Protein AF-T1A194-F1 (afdb_monomer)

Structure (mmCIF, N/CA/C/O backbone):
data_AF-T1A194-F1
#
_entry.id   AF-T1A194-F1
#
loop_
_atom_site.group_PDB
_atom_site.id
_atom_site.type_symbol
_atom_site.label_atom_id
_atom_site.label_alt_id
_atom_site.label_comp_id
_atom_site.label_asym_id
_atom_site.label_entity_id
_atom_site.label_seq_id
_atom_site.pdbx_PDB_ins_code
_atom_site.Cartn_x
_atom_site.Cartn_y
_atom_site.Cartn_z
_atom_site.occupancy
_atom_site.B_iso_or_equiv
_atom_site.auth_seq_id
_atom_site.auth_comp_id
_atom_site.auth_asym_id
_atom_site.auth_atom_id
_atom_site.pdbx_PDB_model_num
ATOM 1 N N . GLY A 1 1 ? 22.231 5.438 -9.124 1.00 64.62 1 GLY A N 1
ATOM 2 C CA . GLY A 1 1 ? 21.873 4.010 -9.186 1.00 64.62 1 GLY A CA 1
ATOM 3 C C . GLY A 1 1 ? 21.363 3.624 -10.559 1.00 64.62 1 GLY A C 1
ATOM 4 O O . GLY A 1 1 ? 22.133 3.101 -11.350 1.00 64.62 1 GLY A O 1
ATOM 5 N N . PHE A 1 2 ? 20.107 3.951 -10.871 1.00 80.44 2 PHE A N 1
ATOM 6 C CA . PHE A 1 2 ? 19.380 3.413 -12.031 1.00 80.44 2 PHE A CA 1
ATOM 7 C C . PHE A 1 2 ? 20.080 3.562 -13.398 1.00 80.44 2 PHE A C 1
ATOM 9 O O . PHE A 1 2 ? 20.176 2.596 -14.143 1.00 80.44 2 PHE A O 1
ATOM 16 N N . ARG A 1 3 ? 20.672 4.727 -13.703 1.00 89.44 3 ARG A N 1
ATOM 17 C CA . ARG A 1 3 ? 21.410 4.948 -14.966 1.00 89.44 3 ARG A CA 1
ATOM 18 C C . ARG A 1 3 ? 22.564 3.960 -15.192 1.00 89.44 3 ARG A C 1
ATOM 20 O O . ARG A 1 3 ? 22.836 3.609 -16.333 1.00 89.44 3 ARG A O 1
ATOM 27 N N . LEU A 1 4 ? 23.274 3.570 -14.130 1.00 90.62 4 LEU A N 1
ATOM 28 C CA . LEU A 1 4 ? 24.383 2.616 -14.236 1.00 90.62 4 LEU A CA 1
ATOM 29 C C . LEU A 1 4 ? 23.854 1.195 -14.418 1.00 90.62 4 LEU A C 1
ATOM 31 O O . LEU A 1 4 ? 24.346 0.487 -15.283 1.00 90.62 4 LEU A O 1
ATOM 35 N N . TYR A 1 5 ? 22.809 0.831 -13.674 1.00 91.00 5 TYR A N 1
ATOM 36 C CA . TYR A 1 5 ? 22.136 -0.460 -13.810 1.00 91.00 5 TYR A CA 1
ATOM 37 C C . TYR A 1 5 ? 21.594 -0.697 -15.229 1.00 91.00 5 TYR A C 1
ATOM 39 O O . TYR A 1 5 ? 21.780 -1.763 -15.796 1.00 91.00 5 TYR A O 1
ATOM 47 N N . VAL A 1 6 ? 20.999 0.320 -15.861 1.00 92.50 6 VAL A N 1
ATOM 48 C CA . VAL A 1 6 ? 20.500 0.205 -17.243 1.00 92.50 6 VAL A CA 1
ATOM 49 C C . VAL A 1 6 ? 21.595 -0.226 -18.228 1.00 92.50 6 VAL A C 1
ATOM 51 O O . VAL A 1 6 ? 21.313 -0.960 -19.167 1.00 92.50 6 VAL A O 1
ATOM 54 N N . ARG A 1 7 ? 22.849 0.190 -18.008 1.00 94.62 7 ARG A N 1
ATOM 55 C CA . ARG A 1 7 ? 23.980 -0.186 -18.872 1.00 94.62 7 ARG A CA 1
ATOM 56 C C . ARG A 1 7 ? 24.433 -1.629 -18.682 1.00 94.62 7 ARG A C 1
ATOM 58 O O . ARG A 1 7 ? 25.118 -2.142 -19.551 1.00 94.62 7 ARG A O 1
ATOM 65 N N . THR A 1 8 ? 24.090 -2.257 -17.560 1.00 95.75 8 THR A N 1
ATOM 66 C CA . THR A 1 8 ? 24.488 -3.635 -17.262 1.00 95.75 8 THR A CA 1
ATOM 67 C C . THR A 1 8 ? 23.419 -4.650 -17.652 1.00 95.75 8 THR A C 1
ATOM 69 O O . THR A 1 8 ? 23.662 -5.842 -17.530 1.00 95.75 8 THR A O 1
ATOM 72 N N . ILE A 1 9 ? 22.255 -4.218 -18.154 1.00 96.75 9 ILE A N 1
ATOM 73 C CA . ILE A 1 9 ? 21.181 -5.117 -18.609 1.00 96.75 9 ILE A CA 1
ATOM 74 C C . ILE A 1 9 ? 21.691 -6.211 -19.577 1.00 96.75 9 ILE A C 1
ATOM 76 O O . ILE A 1 9 ? 21.361 -7.374 -19.337 1.00 96.75 9 ILE A O 1
ATOM 80 N N . PRO A 1 10 ? 22.540 -5.923 -20.584 1.00 97.31 10 PRO A N 1
ATOM 81 C CA . PRO A 1 10 ? 23.034 -6.954 -21.509 1.00 97.31 10 PRO A CA 1
ATOM 82 C C . PRO A 1 10 ? 24.009 -7.969 -20.882 1.00 97.31 10 PRO A C 1
ATOM 84 O O . PRO A 1 10 ? 24.287 -9.017 -21.475 1.00 97.31 10 PRO A O 1
ATOM 87 N N . GLU A 1 11 ? 24.542 -7.666 -19.694 1.00 97.25 11 GLU A N 1
ATOM 88 C CA . GLU A 1 11 ? 25.552 -8.480 -19.006 1.00 97.25 11 GLU A CA 1
ATOM 89 C C . GLU A 1 11 ? 24.947 -9.656 -18.227 1.00 97.25 11 GLU A C 1
ATOM 91 O O . GLU A 1 11 ? 25.661 -10.593 -17.880 1.00 97.25 11 GLU A O 1
ATOM 96 N N . TYR A 1 12 ? 23.637 -9.635 -17.962 1.00 97.38 12 TYR A N 1
ATOM 97 C CA . TYR A 1 12 ? 22.944 -10.712 -17.252 1.00 97.38 12 TYR A CA 1
ATOM 98 C C . TYR A 1 12 ? 22.269 -11.684 -18.221 1.00 97.38 12 TYR A C 1
ATOM 100 O O . TYR A 1 12 ? 21.696 -11.286 -19.237 1.00 97.38 12 TYR A O 1
ATOM 108 N N . ASP A 1 13 ? 22.262 -12.966 -17.858 1.00 98.00 13 ASP A N 1
ATOM 109 C CA . ASP A 1 13 ? 21.623 -14.009 -18.665 1.00 98.00 13 ASP A CA 1
ATOM 110 C C . ASP A 1 13 ? 20.095 -13.956 -18.610 1.00 98.00 13 ASP A C 1
ATOM 112 O O . ASP A 1 13 ? 19.430 -14.269 -19.597 1.00 98.00 13 ASP A O 1
ATOM 116 N N . VAL A 1 14 ? 19.525 -13.563 -17.465 1.00 98.06 14 VAL A N 1
ATOM 117 C CA . VAL A 1 14 ? 18.075 -13.508 -17.253 1.00 98.06 14 VAL A CA 1
ATOM 118 C C . VAL A 1 14 ? 17.705 -12.312 -16.385 1.00 98.06 14 VAL A C 1
ATOM 120 O O . VAL A 1 14 ? 18.272 -12.113 -15.313 1.00 98.06 14 VAL A O 1
ATOM 123 N N . HIS A 1 15 ? 16.683 -11.577 -16.817 1.00 97.81 15 HIS A N 1
ATOM 124 C CA . HIS A 1 15 ? 15.987 -10.578 -16.010 1.00 97.81 15 HIS A CA 1
ATOM 125 C C . HIS A 1 15 ? 14.602 -11.082 -15.636 1.00 97.81 15 HIS A C 1
ATOM 127 O O . HIS A 1 15 ? 13.876 -11.595 -16.484 1.00 97.81 15 HIS A O 1
ATOM 133 N N . VAL A 1 16 ? 14.219 -10.915 -14.377 1.00 96.75 16 VAL A N 1
ATOM 134 C CA . VAL A 1 16 ? 12.889 -11.288 -13.887 1.00 96.75 16 VAL A CA 1
ATOM 135 C C . VAL A 1 16 ? 12.120 -10.012 -13.590 1.00 96.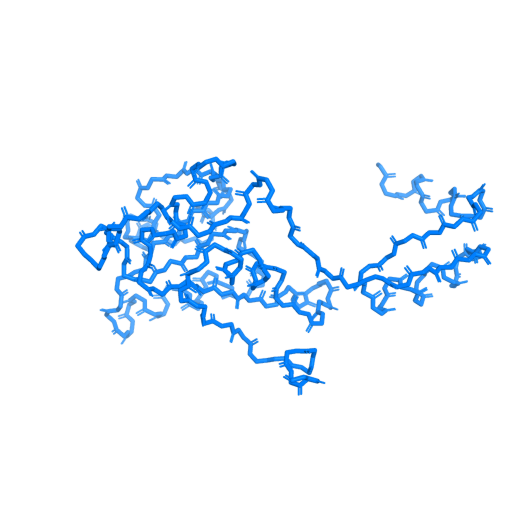75 16 VAL A C 1
ATOM 137 O O . VAL A 1 16 ? 12.575 -9.194 -12.795 1.00 96.75 16 VAL A O 1
ATOM 140 N N . GLN A 1 17 ? 10.983 -9.825 -14.255 1.00 95.12 17 GLN A N 1
ATOM 141 C CA . GLN A 1 17 ? 10.182 -8.606 -14.166 1.00 95.12 17 GLN A CA 1
ATOM 142 C C . GLN A 1 17 ? 8.725 -8.926 -13.862 1.00 95.12 17 GLN A C 1
ATOM 144 O O . GLN A 1 17 ? 8.232 -9.994 -14.206 1.00 95.12 17 GLN A O 1
ATOM 149 N N . GLN A 1 18 ? 8.032 -7.986 -13.222 1.00 92.38 18 GLN A N 1
ATOM 150 C CA . GLN A 1 18 ? 6.633 -8.170 -12.814 1.00 92.38 18 GLN A CA 1
ATOM 151 C C . GLN A 1 18 ? 5.622 -7.484 -13.7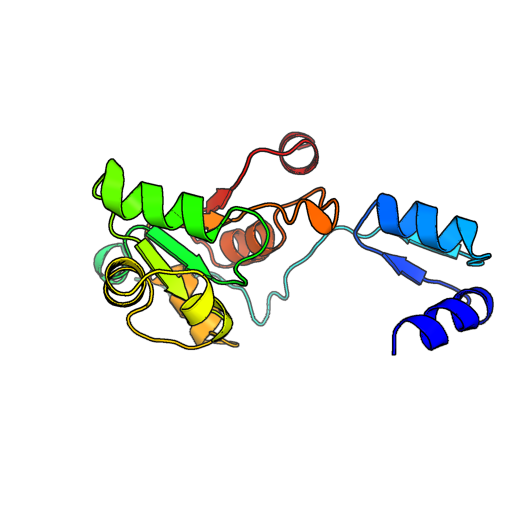35 1.00 92.38 18 GLN A C 1
ATOM 153 O O . GLN A 1 18 ? 4.430 -7.743 -13.628 1.00 92.38 18 GLN A O 1
ATOM 158 N N . ARG A 1 19 ? 6.089 -6.588 -14.610 1.00 93.06 19 ARG A N 1
ATOM 159 C CA . ARG A 1 19 ? 5.238 -5.706 -15.413 1.00 93.06 19 ARG A CA 1
ATOM 160 C C . ARG A 1 19 ? 5.539 -5.873 -16.888 1.00 93.06 19 ARG A C 1
ATOM 162 O O . ARG A 1 19 ? 6.715 -5.912 -17.261 1.00 93.06 19 ARG A O 1
ATOM 169 N N . ASP A 1 20 ? 4.509 -5.856 -17.720 1.00 93.19 20 ASP A N 1
ATOM 170 C CA . ASP A 1 20 ? 4.663 -5.906 -19.178 1.00 93.19 20 ASP A CA 1
ATOM 171 C C . ASP A 1 20 ? 5.509 -4.757 -19.719 1.00 93.19 20 ASP A C 1
ATOM 173 O O . ASP A 1 20 ? 6.410 -4.983 -20.531 1.00 93.19 20 ASP A O 1
ATOM 177 N N . VAL A 1 21 ? 5.306 -3.539 -19.200 1.00 94.81 21 VAL A N 1
ATOM 178 C CA . VAL A 1 21 ? 6.131 -2.386 -19.588 1.00 94.81 21 VAL A CA 1
ATOM 179 C C . VAL A 1 21 ? 7.612 -2.647 -19.313 1.00 94.81 21 VAL A C 1
ATOM 181 O O . VAL A 1 21 ? 8.458 -2.360 -20.154 1.00 94.81 21 VAL A O 1
ATOM 184 N N . SER A 1 22 ? 7.939 -3.275 -18.180 1.00 94.50 22 SER A N 1
ATOM 185 C CA . SER A 1 22 ? 9.323 -3.601 -17.833 1.00 94.50 22 SER A CA 1
ATOM 186 C C . SER A 1 22 ? 9.894 -4.690 -18.732 1.00 94.50 22 SER A C 1
ATOM 188 O O . SER A 1 22 ? 11.062 -4.617 -19.100 1.00 94.50 22 SER A O 1
ATOM 190 N N . VAL A 1 23 ? 9.094 -5.681 -19.128 1.00 96.44 23 VAL A N 1
ATOM 191 C CA . VAL A 1 23 ? 9.540 -6.702 -20.084 1.00 96.44 23 VAL A CA 1
ATOM 192 C C . VAL A 1 23 ? 9.935 -6.053 -21.409 1.00 96.44 23 VAL A C 1
ATOM 194 O O . VAL A 1 23 ? 11.058 -6.254 -21.878 1.00 96.44 23 VAL A O 1
ATOM 197 N N . ALA A 1 24 ? 9.057 -5.221 -21.970 1.00 96.44 24 ALA A N 1
ATOM 198 C CA . ALA A 1 24 ? 9.323 -4.505 -23.214 1.00 96.44 24 ALA A CA 1
ATOM 199 C C . ALA A 1 24 ? 10.546 -3.578 -23.098 1.00 96.44 24 ALA A C 1
ATOM 201 O O . ALA A 1 24 ? 11.420 -3.581 -23.964 1.00 96.44 24 ALA A O 1
ATOM 202 N N . GLU A 1 25 ? 10.652 -2.824 -22.002 1.00 95.69 25 GLU A N 1
ATOM 203 C CA . GLU A 1 25 ? 11.764 -1.908 -21.747 1.00 95.69 25 GLU A CA 1
ATOM 204 C C . GLU A 1 25 ? 13.127 -2.597 -21.658 1.00 95.69 25 GLU A C 1
ATOM 206 O O . GLU A 1 25 ? 14.129 -2.004 -22.065 1.00 95.69 25 GLU A O 1
ATOM 211 N N . TYR A 1 26 ? 13.186 -3.803 -21.092 1.00 97.12 26 TYR A N 1
ATOM 212 C CA . TYR A 1 26 ? 14.433 -4.553 -20.949 1.00 97.12 26 TYR A CA 1
ATOM 213 C C . TYR A 1 26 ? 14.838 -5.203 -22.266 1.00 97.12 26 TYR A C 1
ATOM 215 O O . TYR A 1 26 ? 16.008 -5.136 -22.638 1.00 97.12 26 TYR A O 1
ATOM 223 N N . LEU A 1 27 ? 13.881 -5.772 -23.004 1.00 96.88 27 LEU A N 1
ATOM 224 C CA . LEU A 1 27 ? 14.137 -6.306 -24.344 1.00 96.88 27 LEU A CA 1
ATOM 225 C C . LEU A 1 27 ? 14.648 -5.214 -25.294 1.00 96.88 27 LEU A C 1
ATOM 227 O O . LEU A 1 27 ? 15.595 -5.445 -26.035 1.00 96.88 27 LEU A O 1
ATOM 231 N N . ALA A 1 28 ? 14.100 -3.998 -25.204 1.00 96.94 28 ALA A N 1
ATOM 232 C CA . ALA A 1 28 ? 14.577 -2.837 -25.962 1.00 96.94 28 ALA A CA 1
ATOM 233 C C . ALA A 1 28 ? 15.985 -2.347 -25.556 1.00 96.94 28 ALA A C 1
ATOM 235 O O . ALA A 1 28 ? 16.522 -1.435 -26.180 1.00 96.94 28 ALA A O 1
ATOM 236 N N . ARG A 1 29 ? 16.566 -2.910 -24.491 1.00 96.44 29 ARG A N 1
ATOM 237 C CA . ARG A 1 29 ? 17.904 -2.601 -23.960 1.00 96.44 29 ARG A CA 1
ATOM 238 C C . ARG A 1 29 ? 18.828 -3.817 -24.019 1.00 96.44 29 ARG A C 1
ATOM 240 O O . ARG A 1 29 ? 19.688 -3.982 -23.157 1.00 96.44 29 ARG A O 1
ATOM 247 N N . ASP A 1 30 ? 18.606 -4.676 -25.008 1.00 97.25 30 ASP A N 1
ATOM 248 C CA . ASP A 1 30 ? 19.430 -5.847 -25.311 1.00 97.25 30 ASP A CA 1
ATOM 249 C C . ASP A 1 30 ? 19.505 -6.876 -24.168 1.00 97.25 30 ASP A C 1
ATOM 251 O O . ASP A 1 30 ? 20.478 -7.624 -24.039 1.00 97.25 30 ASP A O 1
ATOM 255 N N . ALA A 1 31 ? 18.466 -6.953 -23.327 1.00 97.81 31 ALA A N 1
ATOM 256 C CA . ALA A 1 31 ? 18.339 -8.052 -22.379 1.00 97.81 31 ALA A CA 1
ATOM 257 C C . ALA A 1 31 ? 18.288 -9.390 -23.132 1.00 97.81 31 ALA A C 1
ATOM 259 O O . ALA A 1 31 ? 17.400 -9.614 -23.954 1.00 97.81 31 ALA A O 1
ATOM 260 N N . ARG A 1 32 ? 19.199 -10.312 -22.795 1.00 97.44 32 ARG A N 1
ATOM 261 C CA . ARG A 1 32 ? 19.291 -11.638 -23.438 1.00 97.44 32 ARG A CA 1
ATOM 262 C C . ARG A 1 32 ? 18.014 -12.456 -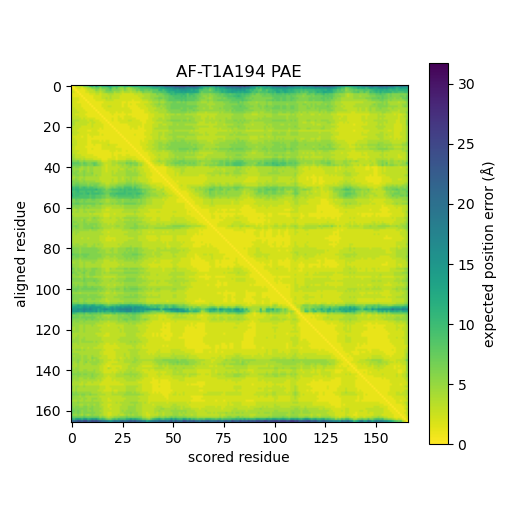23.267 1.00 97.44 32 ARG A C 1
ATOM 264 O O . ARG A 1 32 ? 17.570 -13.138 -24.187 1.00 97.44 32 ARG A O 1
ATOM 271 N N . ARG A 1 33 ? 17.429 -12.394 -22.070 1.00 98.00 33 ARG A N 1
ATOM 272 C CA . ARG A 1 33 ? 16.166 -13.043 -21.725 1.00 98.00 33 ARG A CA 1
ATOM 273 C C . ARG A 1 33 ? 15.465 -12.264 -20.627 1.00 98.00 33 ARG A C 1
ATOM 275 O O . ARG A 1 33 ? 16.087 -11.875 -19.639 1.00 98.00 33 ARG A O 1
ATOM 282 N N . VAL A 1 34 ? 14.152 -12.111 -20.770 1.00 98.12 34 VAL A N 1
ATOM 283 C CA . VAL A 1 34 ? 13.292 -11.540 -19.733 1.00 98.12 34 VAL A CA 1
ATOM 284 C C . VAL A 1 34 ? 12.164 -12.516 -19.425 1.00 98.12 34 VAL A C 1
ATOM 286 O O . VAL A 1 34 ? 11.524 -13.040 -20.333 1.00 98.12 34 VAL A O 1
ATOM 289 N N . VAL A 1 35 ? 11.943 -12.791 -18.143 1.00 97.75 35 VAL A N 1
ATOM 290 C CA . VAL A 1 35 ? 10.863 -13.647 -17.647 1.00 97.75 35 VAL A CA 1
ATOM 291 C C . VAL A 1 35 ? 9.875 -12.772 -16.890 1.00 97.75 35 VAL A C 1
ATOM 293 O O . VAL A 1 35 ? 10.246 -12.151 -15.891 1.00 97.75 35 VAL A O 1
ATOM 296 N N . LYS A 1 36 ? 8.620 -12.735 -17.354 1.00 95.44 36 LYS A N 1
ATOM 297 C CA . LYS A 1 36 ? 7.524 -12.142 -16.585 1.00 95.44 36 LYS A CA 1
ATOM 298 C C . LYS A 1 36 ? 7.125 -13.103 -15.471 1.00 95.44 36 LYS A C 1
ATOM 300 O O . LYS A 1 36 ? 6.870 -14.278 -15.732 1.00 95.44 36 LYS A O 1
ATOM 305 N N . VAL A 1 37 ? 7.056 -12.603 -14.248 1.00 93.94 37 VAL A N 1
ATOM 306 C CA . VAL A 1 37 ? 6.488 -13.315 -13.102 1.00 93.94 37 VAL A CA 1
ATOM 307 C C . VAL A 1 37 ? 5.320 -12.527 -12.544 1.00 93.94 37 VAL A C 1
ATOM 309 O O . VAL A 1 37 ? 5.293 -11.302 -12.621 1.00 93.94 37 VAL A O 1
ATOM 312 N N . GLN A 1 38 ? 4.361 -13.237 -11.965 1.00 88.38 38 GLN A N 1
ATOM 313 C CA . GLN A 1 38 ? 3.264 -12.591 -11.267 1.00 88.38 38 GLN A CA 1
ATOM 314 C C . GLN A 1 38 ? 3.772 -11.978 -9.961 1.00 88.38 38 GLN A C 1
ATOM 316 O O . GLN A 1 38 ? 4.647 -12.535 -9.293 1.00 88.38 38 GLN A O 1
ATOM 321 N N . THR A 1 39 ? 3.189 -10.848 -9.577 1.00 87.06 39 THR A N 1
ATOM 322 C CA . THR A 1 39 ? 3.324 -10.324 -8.221 1.00 87.06 39 THR A CA 1
ATOM 323 C C . THR A 1 39 ? 2.906 -11.388 -7.198 1.00 87.06 39 THR A C 1
ATOM 325 O O . THR A 1 39 ? 1.885 -12.051 -7.365 1.00 87.06 39 THR A O 1
ATOM 328 N N . ALA A 1 40 ? 3.705 -11.568 -6.149 1.00 90.31 40 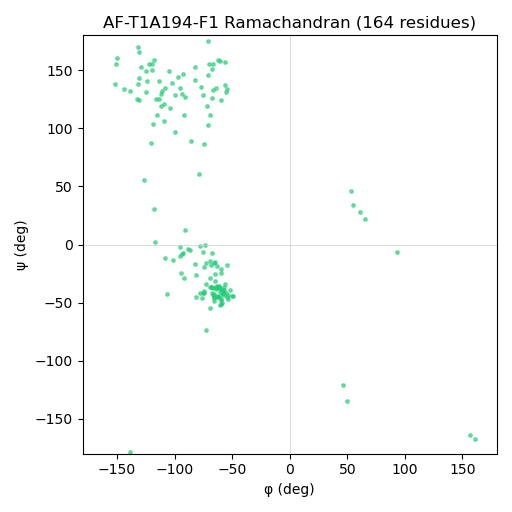ALA A N 1
ATOM 329 C CA . ALA A 1 40 ? 3.522 -12.620 -5.153 1.00 90.31 40 ALA A CA 1
ATOM 330 C C . ALA A 1 40 ? 3.617 -12.052 -3.733 1.00 90.31 40 ALA A C 1
ATOM 332 O O . ALA A 1 40 ? 4.026 -10.909 -3.540 1.00 90.31 40 ALA A O 1
ATOM 333 N N . PHE A 1 41 ? 3.260 -12.868 -2.744 1.00 94.25 41 PHE A N 1
ATOM 334 C CA . PHE A 1 41 ? 3.457 -12.576 -1.326 1.00 94.25 41 PHE A CA 1
ATOM 335 C C . PHE A 1 41 ? 4.397 -13.614 -0.698 1.00 94.25 41 PHE A C 1
ATOM 337 O O . PHE A 1 41 ? 4.540 -14.721 -1.215 1.00 94.25 41 PHE A O 1
ATOM 344 N N . GLU A 1 42 ? 5.016 -13.266 0.430 1.00 94.94 42 GLU A N 1
ATOM 345 C CA . GLU A 1 42 ? 5.832 -14.183 1.239 1.00 94.94 42 GLU A CA 1
ATOM 346 C C . GLU A 1 42 ? 4.963 -14.852 2.325 1.00 94.94 42 GLU A C 1
ATOM 348 O O . GLU A 1 42 ? 4.532 -14.134 3.231 1.00 94.94 42 GLU A O 1
ATOM 353 N N . PRO A 1 43 ? 4.684 -16.171 2.279 1.00 95.94 43 PRO A N 1
ATOM 354 C CA . PRO A 1 43 ? 3.783 -16.841 3.228 1.00 95.94 43 PRO A CA 1
ATOM 355 C C . PRO A 1 43 ? 4.271 -16.864 4.680 1.00 95.94 43 PRO A C 1
ATOM 357 O O . PRO A 1 43 ? 3.456 -16.942 5.596 1.00 95.94 43 PRO A O 1
ATOM 360 N N . SER A 1 44 ? 5.586 -16.790 4.918 1.00 95.38 44 SER A N 1
ATOM 361 C CA . SER A 1 44 ? 6.131 -16.675 6.281 1.00 95.38 44 SER A CA 1
ATOM 362 C C . SER A 1 44 ? 5.911 -15.290 6.899 1.00 95.38 44 SER A C 1
ATOM 364 O O . SER A 1 44 ? 6.009 -15.133 8.116 1.00 95.38 44 SER A O 1
ATOM 366 N N . VAL A 1 45 ? 5.572 -14.291 6.078 1.00 94.50 45 VAL A N 1
ATOM 367 C CA . VAL A 1 45 ? 5.301 -12.911 6.501 1.00 94.50 45 VAL A CA 1
ATOM 368 C C . VAL A 1 45 ? 3.810 -12.596 6.430 1.00 94.50 45 VAL A C 1
ATOM 370 O O . VAL A 1 45 ? 3.290 -11.996 7.368 1.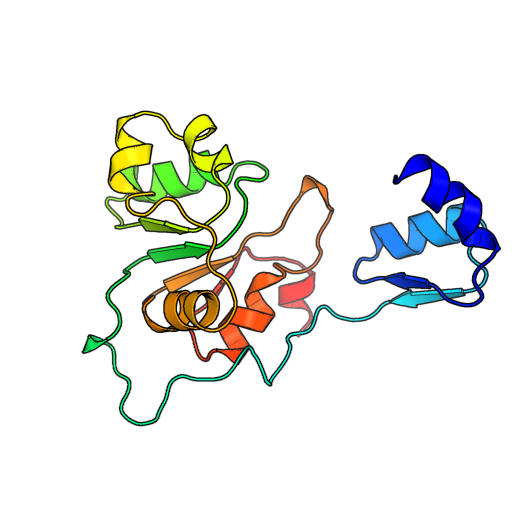00 94.50 45 VAL A O 1
ATOM 373 N N . HIS A 1 46 ? 3.126 -13.019 5.365 1.00 97.50 46 HIS A N 1
ATOM 374 C CA . HIS A 1 46 ? 1.721 -12.736 5.075 1.00 97.50 46 HIS A CA 1
ATOM 375 C C . HIS A 1 46 ? 0.888 -14.000 5.253 1.00 97.50 46 HIS A C 1
ATOM 377 O O . HIS A 1 46 ? 0.931 -14.919 4.435 1.00 97.50 46 HIS A O 1
ATOM 383 N N . PHE A 1 47 ? 0.127 -14.034 6.338 1.00 97.62 47 PHE A N 1
ATOM 384 C CA . PHE A 1 47 ? -0.713 -15.165 6.695 1.00 97.62 47 PHE A CA 1
ATOM 385 C C . PHE A 1 47 ? -1.944 -14.693 7.481 1.00 97.62 47 PHE A C 1
ATOM 387 O O . PHE A 1 47 ? -1.939 -13.571 8.003 1.00 97.62 47 PHE A O 1
ATOM 394 N N . PRO A 1 48 ? -3.010 -15.510 7.557 1.00 97.62 48 PRO A N 1
ATOM 395 C CA . PRO A 1 48 ? -4.239 -15.157 8.263 1.00 97.62 48 PRO A CA 1
ATOM 396 C C . PRO A 1 48 ? -4.030 -14.887 9.760 1.00 97.62 48 PRO A C 1
ATOM 398 O O . PRO A 1 48 ? -3.060 -15.381 10.343 1.00 97.62 48 PRO A O 1
ATOM 401 N N . PRO A 1 49 ? -4.941 -14.141 10.409 1.00 97.00 49 PRO A N 1
ATOM 402 C CA . PRO A 1 49 ? -4.863 -13.914 11.845 1.00 97.00 49 PRO A CA 1
ATOM 403 C C . PRO A 1 49 ? -4.982 -15.226 12.641 1.00 97.00 49 PRO A C 1
ATOM 405 O O . PRO A 1 49 ? -5.517 -16.218 12.133 1.00 97.00 49 PRO A O 1
ATOM 408 N N . PRO A 1 50 ? -4.513 -15.246 13.904 1.00 95.25 50 PRO A N 1
ATOM 409 C CA . PRO A 1 50 ? -4.669 -16.398 14.785 1.00 95.25 50 PRO A CA 1
ATOM 410 C C . PRO A 1 50 ? -6.135 -16.812 14.965 1.00 95.25 50 PRO A C 1
ATOM 412 O O . PRO A 1 50 ? -7.059 -16.005 14.832 1.00 95.25 50 PRO A O 1
ATOM 415 N N . ALA A 1 51 ? -6.351 -18.074 15.338 1.00 94.88 51 ALA A N 1
ATOM 416 C CA . ALA A 1 51 ? -7.683 -18.576 15.652 1.00 94.88 51 ALA A CA 1
ATOM 417 C C . ALA A 1 51 ? -8.353 -17.740 16.761 1.00 94.88 51 ALA A C 1
ATOM 419 O O . ALA A 1 51 ? -7.725 -17.404 17.763 1.00 94.88 51 ALA A O 1
ATOM 420 N N . GLY A 1 52 ? -9.639 -17.432 16.579 1.00 92.75 52 GLY A N 1
ATOM 421 C CA . GLY A 1 52 ? -10.426 -16.621 17.514 1.00 92.75 52 GLY A CA 1
ATOM 422 C C . GLY A 1 52 ? -10.468 -15.125 17.196 1.00 92.75 52 GLY A C 1
ATOM 423 O O . GLY A 1 52 ? -11.244 -14.416 17.830 1.00 92.75 52 GLY A O 1
ATOM 424 N N . TRP A 1 53 ? -9.704 -14.649 16.206 1.00 94.19 53 TRP A N 1
ATOM 425 C CA . TRP A 1 53 ? -9.814 -13.269 15.727 1.00 94.19 53 TRP A CA 1
ATOM 426 C C . TRP A 1 53 ? -11.191 -13.00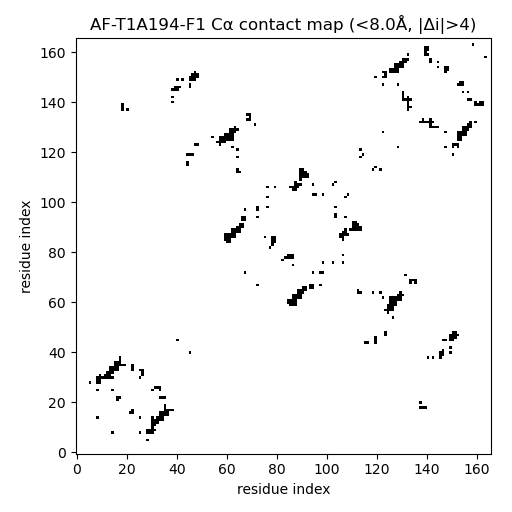4 15.111 1.00 94.19 53 TRP A C 1
ATOM 428 O O . TRP A 1 53 ? -11.705 -13.801 14.323 1.00 94.19 53 TRP A O 1
ATOM 438 N N . SER A 1 54 ? -11.783 -11.871 15.462 1.00 91.75 54 SER A N 1
ATOM 439 C CA . SER A 1 54 ? -13.124 -11.451 15.077 1.00 91.75 54 SER A CA 1
ATOM 440 C C . SER A 1 54 ? -13.144 -9.963 14.718 1.00 91.75 54 SER A C 1
ATOM 442 O O . SER A 1 54 ? -12.133 -9.263 14.775 1.00 91.75 54 SER A O 1
ATOM 444 N N . ASP A 1 55 ? -14.321 -9.444 14.374 1.00 91.62 55 ASP A N 1
ATOM 445 C CA . ASP A 1 55 ? -14.483 -8.013 14.104 1.00 91.62 55 ASP A CA 1
ATOM 446 C C . ASP A 1 55 ? -14.252 -7.132 15.342 1.00 91.62 55 ASP A C 1
ATOM 448 O O . ASP A 1 55 ? -14.014 -5.936 15.194 1.00 91.62 55 ASP A O 1
ATOM 452 N N . LYS A 1 56 ? -14.250 -7.701 16.557 1.00 94.62 56 LYS A N 1
ATOM 453 C CA . LYS A 1 56 ? -13.918 -6.966 17.791 1.00 94.62 56 LYS A CA 1
ATOM 454 C C . LYS A 1 56 ? -12.472 -6.480 17.806 1.00 94.62 56 LYS A C 1
ATOM 456 O O . LYS A 1 56 ? -12.181 -5.436 18.379 1.00 94.62 56 LYS A O 1
ATOM 461 N N . GLU A 1 57 ? -11.572 -7.222 17.170 1.00 96.31 57 GLU A N 1
ATOM 462 C CA . GLU A 1 57 ? -10.157 -6.875 17.084 1.00 96.31 57 GLU A CA 1
ATOM 463 C C . GLU A 1 57 ? -9.855 -5.933 15.899 1.00 96.31 57 GLU A C 1
ATOM 465 O O . GLU A 1 57 ? -8.726 -5.449 15.756 1.00 96.31 57 GLU A O 1
ATOM 470 N N . ARG A 1 58 ? -10.858 -5.635 15.056 1.00 95.88 58 ARG A N 1
ATOM 471 C CA . ARG A 1 58 ? -10.738 -4.710 13.923 1.00 95.88 58 ARG A CA 1
ATOM 472 C C . ARG A 1 58 ? -10.976 -3.268 14.360 1.00 95.88 58 ARG A C 1
ATOM 474 O O . ARG A 1 58 ? -12.093 -2.760 14.318 1.00 95.88 58 ARG A O 1
ATOM 481 N N . THR A 1 59 ? -9.902 -2.606 14.775 1.00 95.44 59 THR A N 1
ATOM 482 C CA . THR A 1 59 ? -9.921 -1.229 15.289 1.00 95.44 59 THR A CA 1
ATOM 483 C C . THR A 1 59 ? -9.771 -0.145 14.217 1.00 95.44 59 THR A C 1
ATOM 485 O O . THR A 1 59 ? -9.828 1.037 14.545 1.00 95.44 59 THR A O 1
ATOM 488 N N . ARG A 1 60 ? -9.559 -0.515 12.948 1.00 95.75 60 ARG A N 1
ATOM 489 C CA . ARG A 1 60 ? -9.466 0.409 11.809 1.00 95.75 60 ARG A CA 1
ATOM 490 C C . ARG A 1 60 ? -10.650 0.164 10.876 1.00 95.75 60 ARG A C 1
ATOM 492 O O . ARG A 1 60 ? -10.852 -0.964 10.433 1.00 95.75 60 ARG A O 1
ATOM 499 N N . GLU A 1 61 ? -11.421 1.201 10.558 1.00 97.00 61 GLU A N 1
ATOM 500 C CA . GLU A 1 61 ? -12.572 1.069 9.653 1.00 97.00 61 GLU A CA 1
ATOM 501 C C . GLU A 1 61 ? -12.095 0.871 8.206 1.00 97.00 61 GLU A C 1
ATOM 503 O O . GLU A 1 61 ? -12.115 -0.244 7.685 1.00 97.00 61 GLU A O 1
ATOM 508 N N . VAL A 1 62 ? -11.586 1.933 7.578 1.00 98.19 62 VAL A N 1
ATOM 509 C CA . VAL A 1 62 ? -10.961 1.884 6.254 1.00 98.19 62 VAL A CA 1
ATOM 510 C C . VAL A 1 62 ? -9.476 2.173 6.414 1.00 98.19 62 VAL A C 1
ATOM 512 O O . VAL A 1 62 ? -9.104 3.159 7.045 1.00 98.19 62 VAL A O 1
ATOM 515 N N . SER A 1 63 ? -8.607 1.341 5.849 1.00 97.56 63 SER A N 1
ATOM 516 C CA . SER A 1 63 ? -7.163 1.541 5.933 1.00 97.56 63 SER A CA 1
ATOM 517 C C . SER A 1 63 ? -6.488 1.589 4.572 1.00 97.56 63 SER A C 1
ATOM 519 O O . SER A 1 63 ? -6.908 0.943 3.611 1.00 97.56 63 SER A O 1
ATOM 521 N N . PHE A 1 64 ? -5.403 2.353 4.502 1.00 98.00 64 PHE A N 1
ATOM 522 C CA . PHE A 1 64 ? -4.452 2.307 3.403 1.00 98.00 64 PHE A CA 1
ATOM 523 C C . PHE A 1 64 ? -3.031 2.234 3.966 1.00 98.00 64 PHE A C 1
ATOM 525 O O . PHE A 1 64 ? -2.628 3.097 4.747 1.00 98.00 64 PHE A O 1
ATOM 532 N N . ILE A 1 65 ? -2.258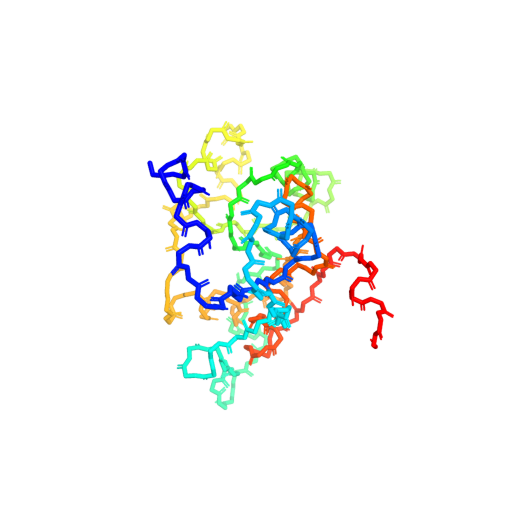 1.226 3.551 1.00 97.31 65 ILE A N 1
ATOM 533 C CA . ILE A 1 65 ? -0.845 1.096 3.923 1.00 97.31 65 ILE A CA 1
ATOM 534 C C . ILE A 1 65 ? 0.022 1.222 2.668 1.00 97.31 65 ILE A C 1
ATOM 536 O O . ILE A 1 65 ? 0.007 0.343 1.803 1.00 97.31 65 ILE A O 1
ATOM 540 N N . GLY A 1 66 ? 0.792 2.305 2.561 1.00 95.75 66 GLY A N 1
ATOM 541 C CA . GLY A 1 66 ? 1.677 2.535 1.420 1.00 95.75 66 GLY A CA 1
ATOM 542 C C . GLY A 1 66 ? 2.031 4.000 1.188 1.00 95.75 66 GLY A C 1
ATOM 543 O O . GLY A 1 66 ? 1.838 4.851 2.047 1.00 95.75 66 GLY A O 1
ATOM 544 N N . THR A 1 67 ? 2.550 4.301 -0.001 1.00 95.56 67 THR A N 1
ATOM 545 C CA . THR A 1 67 ? 3.072 5.624 -0.395 1.00 95.56 67 THR A CA 1
ATOM 546 C C . THR A 1 67 ? 1.997 6.480 -1.090 1.00 95.56 67 THR A C 1
ATOM 548 O O . THR A 1 67 ? 1.180 5.917 -1.833 1.00 95.56 67 THR A O 1
ATOM 551 N N . PRO A 1 68 ? 2.003 7.825 -0.930 1.00 96.00 68 PRO A N 1
ATOM 552 C CA . PRO A 1 68 ? 1.054 8.733 -1.583 1.00 96.00 68 PRO A CA 1
ATOM 553 C C . PRO A 1 68 ? 1.433 8.999 -3.048 1.00 96.00 68 PRO A C 1
ATOM 555 O O . PRO A 1 68 ? 1.750 10.128 -3.431 1.00 96.00 68 PRO A O 1
ATOM 558 N N . TYR A 1 69 ? 1.465 7.940 -3.855 1.00 95.31 69 TYR A N 1
ATOM 559 C CA . TYR A 1 69 ? 1.569 8.065 -5.307 1.00 95.31 69 TYR A CA 1
ATOM 560 C C . TYR A 1 69 ? 0.281 8.633 -5.899 1.00 95.31 69 TYR A C 1
ATOM 562 O O . TYR A 1 69 ? -0.796 8.458 -5.324 1.00 95.31 69 TYR A O 1
ATOM 570 N N . ASP A 1 70 ? 0.421 9.259 -7.066 1.00 92.69 70 ASP A N 1
ATOM 571 C CA . ASP A 1 70 ? -0.688 9.719 -7.898 1.00 92.69 70 ASP A CA 1
ATOM 572 C C . ASP A 1 70 ? -1.719 10.527 -7.074 1.00 92.69 70 ASP A C 1
ATOM 574 O O . ASP A 1 70 ? -1.347 11.361 -6.243 1.00 92.69 70 ASP A O 1
ATOM 578 N N . GLU A 1 71 ? -3.010 10.251 -7.257 1.00 94.56 71 GLU A N 1
ATOM 579 C CA . GLU A 1 71 ? -4.123 10.971 -6.622 1.00 94.56 71 GLU A CA 1
ATOM 580 C C . GLU A 1 71 ? -4.569 10.369 -5.274 1.00 94.56 71 GLU A C 1
ATOM 582 O O . GLU A 1 71 ? -5.616 10.732 -4.733 1.00 94.56 71 GLU A O 1
ATOM 587 N N . ARG A 1 72 ? -3.786 9.449 -4.685 1.00 96.12 72 ARG A N 1
ATOM 588 C CA . ARG A 1 72 ? -4.188 8.716 -3.465 1.00 96.12 72 ARG A CA 1
ATOM 589 C C . ARG A 1 72 ? -4.504 9.643 -2.297 1.00 96.12 72 ARG A C 1
ATOM 591 O O . ARG A 1 72 ? -5.449 9.394 -1.557 1.00 96.12 72 ARG A O 1
ATOM 598 N N . ALA A 1 73 ? -3.734 10.717 -2.126 1.00 97.31 73 ALA A N 1
ATOM 599 C CA . ALA A 1 73 ? -3.965 11.658 -1.034 1.00 97.31 73 ALA A CA 1
ATOM 600 C C . ALA A 1 73 ? -5.299 12.398 -1.174 1.00 97.31 73 ALA A C 1
ATOM 602 O O . ALA A 1 73 ? -6.040 12.498 -0.195 1.00 97.31 73 ALA A O 1
ATOM 603 N N . GLN A 1 74 ? -5.634 12.845 -2.387 1.00 97.81 74 GLN A N 1
ATOM 604 C CA . GLN A 1 74 ? -6.917 13.484 -2.657 1.00 97.81 74 GLN A CA 1
ATOM 605 C C . GLN A 1 74 ? -8.070 12.494 -2.472 1.00 97.81 74 GLN A C 1
ATOM 607 O O . GLN A 1 74 ? -9.041 12.814 -1.794 1.00 97.81 74 GLN A O 1
ATOM 612 N N . PHE A 1 75 ? -7.940 11.277 -3.007 1.00 97.81 75 PHE A N 1
ATOM 613 C CA . PHE A 1 75 ? -8.968 10.243 -2.900 1.00 97.81 75 PHE A CA 1
ATOM 614 C C . PHE A 1 75 ? -9.287 9.884 -1.442 1.00 97.81 75 PHE A C 1
ATOM 616 O O . PHE A 1 75 ? -10.447 9.897 -1.037 1.00 97.81 75 PHE A O 1
ATOM 623 N N . LEU A 1 76 ? -8.263 9.608 -0.628 1.00 98.25 76 LEU A N 1
ATOM 624 C CA . LEU A 1 76 ? -8.450 9.254 0.783 1.00 98.25 76 LEU A CA 1
ATOM 625 C C . LEU A 1 76 ? -8.998 10.433 1.600 1.00 98.25 76 LEU A C 1
ATOM 627 O O . LEU A 1 76 ? -9.852 10.238 2.462 1.00 98.25 76 LEU A O 1
ATOM 631 N N . THR A 1 77 ? -8.560 11.658 1.295 1.00 98.38 77 THR A N 1
ATOM 632 C CA . THR A 1 77 ? -9.103 12.874 1.919 1.00 98.38 77 THR A CA 1
ATOM 633 C C . THR A 1 77 ? -10.577 13.070 1.569 1.00 98.38 77 THR A C 1
ATOM 635 O O . THR A 1 77 ? -11.358 13.462 2.432 1.00 98.38 77 THR A O 1
ATOM 638 N N . ASP A 1 78 ? -10.979 12.768 0.335 1.00 98.31 78 ASP A N 1
ATOM 639 C CA . ASP A 1 78 ? -12.373 12.842 -0.099 1.00 98.31 78 ASP A CA 1
ATOM 640 C C . ASP A 1 78 ? -13.247 11.792 0.592 1.00 98.31 78 ASP A C 1
ATOM 642 O O . ASP A 1 78 ? -14.343 12.136 1.033 1.00 98.31 78 ASP A O 1
ATOM 646 N N . LEU A 1 79 ? -12.765 10.551 0.749 1.00 98.12 79 LEU A N 1
ATOM 647 C CA . LEU A 1 79 ? -13.456 9.521 1.538 1.00 98.12 79 LEU A CA 1
ATOM 648 C C . LEU A 1 79 ? -13.777 10.012 2.950 1.00 98.12 79 LEU A C 1
ATOM 650 O O . LEU A 1 79 ? -14.910 9.883 3.407 1.00 98.12 79 LEU A O 1
ATOM 654 N N . TRP A 1 80 ? -12.795 10.622 3.609 1.00 98.38 80 TRP A N 1
ATOM 655 C CA . TRP A 1 80 ? -12.989 11.166 4.945 1.00 98.38 80 TRP A CA 1
ATOM 656 C C . TRP A 1 80 ? -13.903 12.397 4.954 1.00 98.38 80 TRP A C 1
ATOM 658 O O . TRP A 1 80 ? -14.911 12.408 5.650 1.00 98.38 80 TRP A O 1
ATOM 668 N N . ARG A 1 81 ? -13.600 13.436 4.166 1.00 97.81 81 ARG A N 1
ATOM 669 C CA . ARG A 1 81 ? -14.318 14.722 4.245 1.00 97.81 81 ARG A CA 1
ATOM 670 C C . ARG A 1 81 ? -15.707 14.711 3.640 1.00 97.81 81 ARG A C 1
ATOM 672 O O . ARG A 1 81 ? -16.595 15.383 4.150 1.00 97.81 81 ARG A O 1
ATOM 679 N N . LYS A 1 82 ? -15.860 14.071 2.481 1.00 98.06 82 LYS A N 1
ATOM 680 C CA . LYS A 1 82 ? -17.089 14.163 1.680 1.00 98.06 82 LYS A CA 1
ATOM 681 C C . LYS A 1 82 ? -18.069 13.052 2.024 1.00 98.06 82 LYS A C 1
ATOM 683 O O . LYS A 1 82 ? -19.268 13.252 1.869 1.00 98.06 82 LYS A O 1
ATOM 688 N N . TYR A 1 83 ? -17.559 11.905 2.469 1.00 97.50 83 TYR A N 1
ATOM 689 C CA . TYR A 1 83 ? -18.365 10.713 2.731 1.00 97.50 83 TYR A CA 1
ATOM 690 C C . TYR A 1 83 ? -18.347 10.272 4.199 1.00 97.50 83 TYR A C 1
ATOM 692 O O . TYR A 1 83 ? -18.976 9.267 4.515 1.00 97.50 83 TYR A O 1
ATOM 700 N N . ASP A 1 84 ? -17.664 11.017 5.077 1.00 97.12 84 ASP A N 1
ATOM 701 C CA . ASP A 1 84 ? -17.603 10.772 6.526 1.00 97.12 84 ASP A CA 1
ATOM 702 C C . ASP A 1 84 ? -17.131 9.350 6.885 1.00 97.12 84 ASP A C 1
ATOM 704 O O . ASP A 1 84 ? -17.574 8.732 7.852 1.00 97.12 84 ASP A O 1
ATOM 708 N N . LEU A 1 85 ? -16.226 8.793 6.071 1.00 97.44 85 LEU A N 1
ATOM 709 C CA . LEU A 1 85 ? -15.646 7.477 6.319 1.00 97.44 85 LEU A CA 1
ATOM 710 C C . LEU A 1 85 ? -14.367 7.611 7.157 1.00 97.44 85 LEU A C 1
ATOM 712 O O . LEU A 1 85 ? -13.452 8.335 6.756 1.00 97.44 85 LEU A O 1
ATOM 716 N N . PRO A 1 86 ? -14.233 6.889 8.285 1.00 97.19 86 PRO A N 1
ATOM 717 C CA . PRO A 1 86 ? -12.993 6.890 9.050 1.00 97.19 86 PRO A CA 1
ATOM 718 C C . PRO A 1 86 ? -11.889 6.166 8.272 1.00 97.19 86 PRO A C 1
ATOM 720 O O . PRO A 1 86 ? -11.940 4.950 8.071 1.00 97.19 86 PRO A O 1
ATOM 723 N N . VAL A 1 87 ? -10.886 6.923 7.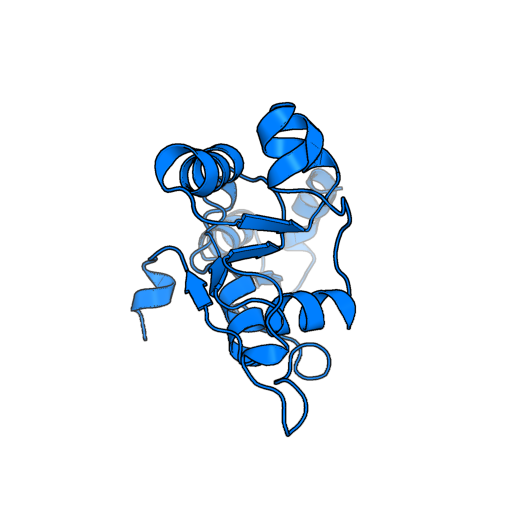828 1.00 98.00 87 VAL A N 1
ATOM 724 C CA . VAL A 1 87 ? -9.743 6.408 7.068 1.00 98.00 87 VAL A CA 1
ATOM 725 C C . VAL A 1 87 ? -8.482 6.495 7.920 1.00 98.00 87 VAL A C 1
ATOM 727 O O . VAL A 1 87 ? -8.186 7.539 8.489 1.00 98.00 87 VAL A O 1
ATOM 730 N N . THR A 1 88 ? -7.706 5.415 7.978 1.00 97.75 88 THR A N 1
ATOM 731 C CA . THR A 1 88 ? -6.378 5.381 8.603 1.00 97.75 88 THR A CA 1
ATOM 732 C C . THR A 1 88 ? -5.307 5.092 7.562 1.00 97.75 88 THR A C 1
ATOM 734 O O . THR A 1 88 ? -5.344 4.079 6.864 1.00 97.75 88 THR A O 1
ATOM 737 N N . ILE A 1 89 ? -4.311 5.963 7.491 1.00 97.94 89 ILE A N 1
ATOM 738 C CA . ILE A 1 89 ? -3.142 5.832 6.634 1.00 97.94 89 ILE A CA 1
ATOM 739 C C . ILE A 1 89 ? -1.963 5.361 7.483 1.00 97.94 89 ILE A C 1
ATOM 741 O O . ILE A 1 89 ? -1.746 5.835 8.596 1.00 97.94 89 ILE A O 1
ATOM 745 N N . SER A 1 90 ? -1.170 4.440 6.945 1.00 97.56 90 SER A N 1
ATOM 746 C CA . SER A 1 90 ? 0.157 4.109 7.470 1.00 97.56 90 SER A CA 1
ATOM 747 C C . SER A 1 90 ? 1.157 4.082 6.313 1.00 97.56 90 SER A C 1
ATOM 749 O O . SER A 1 90 ? 0.833 3.612 5.221 1.00 97.56 90 SER A O 1
ATOM 751 N N . GLY A 1 91 ? 2.359 4.622 6.494 1.00 96.12 91 GLY A N 1
ATOM 752 C CA . GLY A 1 91 ? 3.289 4.782 5.380 1.00 96.12 91 GLY A CA 1
ATOM 753 C C . GLY A 1 91 ? 4.405 5.797 5.624 1.00 96.12 91 GLY A C 1
ATOM 754 O O . GLY A 1 91 ? 4.626 6.228 6.747 1.00 96.12 91 GLY A O 1
ATOM 755 N N . PRO A 1 92 ? 5.138 6.193 4.572 1.00 95.75 92 PRO A N 1
ATOM 756 C CA . PRO A 1 92 ? 6.276 7.095 4.698 1.00 95.75 92 PRO A CA 1
ATOM 757 C C . PRO A 1 92 ? 5.862 8.508 5.117 1.00 95.75 92 PRO A C 1
ATOM 759 O O . PRO A 1 92 ? 4.832 9.037 4.692 1.00 95.75 92 PRO A O 1
ATOM 762 N N . ARG A 1 93 ? 6.764 9.214 5.812 1.00 94.75 93 ARG A N 1
ATOM 763 C CA . ARG A 1 93 ? 6.575 10.615 6.255 1.00 94.75 93 ARG A CA 1
ATOM 764 C C . ARG A 1 93 ? 6.217 11.611 5.146 1.00 94.75 93 ARG A C 1
ATOM 766 O O . ARG A 1 93 ? 5.733 12.700 5.442 1.00 94.75 93 ARG A O 1
ATOM 773 N N . ILE A 1 94 ? 6.438 11.270 3.874 1.00 95.44 94 ILE A N 1
ATOM 774 C CA . ILE A 1 94 ? 6.025 12.103 2.736 1.00 95.44 94 ILE A CA 1
ATOM 775 C C . ILE A 1 94 ? 4.504 12.341 2.695 1.00 95.44 94 ILE A C 1
ATOM 777 O O . ILE A 1 94 ? 4.084 13.357 2.143 1.00 95.44 94 ILE A O 1
ATOM 781 N N . TRP A 1 95 ? 3.692 11.500 3.351 1.00 96.69 95 TRP A N 1
ATOM 782 C CA . TRP A 1 95 ? 2.263 11.753 3.583 1.00 96.69 95 TRP A CA 1
ATOM 783 C C . TRP A 1 95 ? 1.982 13.114 4.219 1.00 96.69 95 TRP A C 1
ATOM 785 O O . TRP A 1 95 ? 1.072 13.813 3.780 1.00 96.69 95 TRP A O 1
ATOM 795 N N . ALA A 1 96 ? 2.818 13.557 5.163 1.00 94.94 96 ALA A N 1
ATOM 796 C CA . ALA A 1 96 ? 2.645 14.845 5.834 1.00 94.94 96 ALA A CA 1
ATOM 797 C C . ALA A 1 96 ? 2.745 16.058 4.895 1.00 94.94 96 ALA A C 1
ATOM 799 O O . ALA A 1 96 ? 2.289 17.142 5.236 1.00 94.94 96 ALA A O 1
ATOM 800 N N . ARG A 1 97 ? 3.337 15.887 3.706 1.00 95.56 97 ARG A N 1
ATOM 801 C CA . ARG A 1 97 ? 3.415 16.928 2.666 1.00 95.56 97 ARG A CA 1
ATOM 802 C C . ARG A 1 97 ? 2.278 16.847 1.649 1.00 95.56 97 ARG A C 1
ATOM 804 O O . ARG A 1 97 ? 2.199 17.692 0.764 1.00 95.56 97 ARG A O 1
ATOM 811 N N . LYS A 1 98 ? 1.472 15.789 1.712 1.00 97.12 98 LYS A N 1
ATOM 812 C CA . LYS A 1 98 ? 0.392 15.481 0.768 1.00 97.12 98 LYS A CA 1
ATOM 813 C C . LYS A 1 98 ? -0.994 15.696 1.367 1.00 97.12 98 LYS A C 1
ATOM 815 O O . LYS A 1 98 ? -1.968 15.689 0.627 1.00 97.12 98 LYS A O 1
ATOM 820 N N . LEU A 1 99 ? -1.064 15.893 2.678 1.00 97.12 99 LEU A N 1
ATOM 821 C CA . LEU A 1 99 ? -2.279 16.179 3.422 1.00 97.12 99 LEU A CA 1
ATOM 822 C C . LEU A 1 99 ? -2.181 17.596 3.983 1.00 97.12 99 LEU A C 1
ATOM 824 O O . LEU A 1 99 ? -1.114 18.014 4.438 1.00 97.12 99 LEU A O 1
ATOM 828 N N . ASP A 1 100 ? -3.285 18.336 3.965 1.00 96.88 100 ASP A N 1
ATOM 829 C CA . ASP A 1 100 ? -3.374 19.560 4.760 1.00 96.88 100 ASP A CA 1
ATOM 830 C C . ASP A 1 100 ? -3.474 19.228 6.262 1.00 96.88 100 ASP A C 1
ATOM 832 O O . ASP A 1 100 ? -3.563 18.066 6.662 1.00 96.88 100 ASP A O 1
ATOM 836 N N . ARG A 1 101 ? -3.456 20.257 7.113 1.00 96.44 101 ARG A N 1
ATOM 837 C CA . ARG A 1 101 ? -3.384 20.097 8.572 1.00 96.44 101 ARG A CA 1
ATOM 838 C C . ARG A 1 101 ? -4.523 19.257 9.158 1.00 96.44 101 ARG A C 1
ATOM 840 O O . ARG A 1 101 ? -4.278 18.500 10.093 1.00 96.44 101 ARG A O 1
ATOM 847 N N . GLU A 1 102 ? -5.744 19.414 8.657 1.00 97.06 102 GLU A N 1
ATOM 848 C CA . GLU A 1 102 ? -6.905 18.705 9.202 1.00 97.06 102 GLU A CA 1
ATOM 849 C C . GLU A 1 102 ? -6.900 17.245 8.757 1.00 97.06 102 GLU A C 1
ATOM 851 O O . GLU A 1 102 ? -7.033 16.349 9.589 1.00 97.06 102 GLU A O 1
ATOM 856 N N . ALA A 1 103 ? -6.657 17.000 7.464 1.00 97.44 103 ALA A N 1
ATOM 857 C CA . ALA A 1 103 ? -6.555 15.644 6.936 1.00 97.44 103 ALA A CA 1
ATOM 858 C C . ALA A 1 103 ? -5.370 14.889 7.551 1.00 97.44 103 ALA A C 1
ATOM 860 O O . ALA A 1 103 ? -5.475 13.704 7.845 1.00 97.44 103 ALA A O 1
ATOM 861 N N . LEU A 1 104 ? -4.250 15.569 7.804 1.00 96.56 104 LEU A N 1
ATOM 862 C CA . LEU A 1 104 ? -3.093 14.976 8.464 1.00 96.56 104 LEU A CA 1
ATOM 863 C C . LEU A 1 104 ? -3.443 14.460 9.865 1.00 96.56 104 LEU A C 1
ATOM 865 O O . LEU A 1 104 ? -3.103 13.330 10.199 1.00 96.56 104 LEU A O 1
ATOM 869 N N . ALA A 1 105 ? -4.138 15.275 10.664 1.00 96.00 105 ALA A N 1
ATOM 870 C CA . ALA A 1 105 ? -4.533 14.907 12.020 1.00 96.00 105 ALA A CA 1
ATOM 871 C C . ALA A 1 105 ? -5.580 13.782 12.045 1.00 96.00 105 ALA A C 1
ATOM 873 O O . ALA A 1 105 ? -5.536 12.932 12.931 1.00 96.00 105 ALA A O 1
ATOM 874 N N . ALA A 1 106 ? -6.506 13.773 11.082 1.00 96.62 106 ALA A N 1
ATOM 875 C CA . ALA A 1 106 ? -7.586 12.793 11.026 1.00 96.62 106 ALA A CA 1
ATOM 876 C C . ALA A 1 106 ? -7.154 11.447 10.418 1.00 96.62 106 ALA A C 1
ATOM 878 O O . ALA A 1 106 ? -7.490 10.397 10.959 1.00 96.62 106 ALA A O 1
ATOM 879 N N . LEU A 1 107 ? -6.415 11.465 9.303 1.00 97.44 107 LEU A N 1
ATOM 880 C CA . LEU A 1 107 ? -6.118 10.259 8.524 1.00 97.44 107 LEU A CA 1
ATOM 881 C C . LEU A 1 107 ? -4.783 9.618 8.890 1.00 97.44 107 LEU A C 1
ATOM 883 O O . LEU A 1 107 ? -4.600 8.431 8.643 1.00 97.44 107 LEU A O 1
ATOM 887 N N . TYR A 1 108 ? -3.830 10.370 9.440 1.00 96.12 108 TYR A N 1
ATOM 888 C CA . TYR A 1 108 ? -2.463 9.897 9.672 1.00 96.12 108 TYR A CA 1
ATOM 889 C C . TYR A 1 108 ? -2.026 10.105 11.138 1.00 96.12 108 TYR A C 1
ATOM 891 O O . TYR A 1 108 ? -1.019 10.770 11.397 1.00 96.12 108 TYR A O 1
ATOM 899 N N . PRO A 1 109 ? -2.792 9.563 12.111 1.00 85.44 109 PRO A N 1
ATOM 900 C CA . PRO A 1 109 ? -2.604 9.841 13.539 1.00 85.44 109 PRO A CA 1
ATOM 901 C C . PRO A 1 109 ? -1.312 9.241 14.109 1.00 85.44 109 PRO A C 1
ATOM 903 O O . PRO A 1 109 ? -0.730 9.794 15.039 1.00 85.44 109 PRO A O 1
ATOM 906 N N . GLU A 1 110 ? -0.847 8.131 13.535 1.00 84.75 110 GLU A N 1
ATOM 907 C CA . GLU A 1 110 ? 0.375 7.430 13.929 1.00 84.75 110 GLU A CA 1
ATOM 908 C C . GLU A 1 110 ? 1.325 7.398 12.727 1.00 84.75 110 GLU A C 1
ATOM 910 O O . GLU A 1 110 ? 1.258 6.479 11.905 1.00 84.75 110 GLU A O 1
ATOM 915 N N . PRO A 1 111 ? 2.159 8.439 12.554 1.00 75.44 111 PRO A N 1
ATOM 916 C CA . PRO A 1 111 ? 2.961 8.598 11.358 1.00 75.44 111 PRO A CA 1
ATOM 917 C C . PRO A 1 111 ? 4.143 7.628 11.343 1.00 75.44 111 PRO A C 1
ATOM 919 O O . PRO A 1 111 ? 5.251 7.999 11.737 1.00 75.44 111 PRO A O 1
ATOM 922 N N . ASP A 1 112 ? 3.918 6.414 10.847 1.00 83.69 112 ASP A N 1
ATOM 923 C CA . ASP A 1 112 ? 4.978 5.431 10.649 1.00 83.69 112 ASP A CA 1
ATOM 924 C C . ASP A 1 112 ? 4.707 4.464 9.490 1.00 83.69 112 ASP A C 1
ATOM 926 O O . ASP A 1 112 ? 3.562 4.193 9.101 1.00 83.69 112 ASP A O 1
ATOM 930 N N . GLU A 1 113 ? 5.798 3.929 8.949 1.00 91.62 113 GLU A N 1
ATOM 931 C CA . GLU A 1 113 ? 5.748 2.771 8.072 1.00 91.62 113 GLU A CA 1
ATOM 932 C C . GLU A 1 113 ? 5.547 1.516 8.920 1.00 91.62 113 GLU A C 1
ATOM 934 O O . GLU A 1 113 ? 6.173 1.326 9.960 1.00 91.62 113 GLU A O 1
ATOM 939 N N . LEU A 1 114 ? 4.653 0.641 8.468 1.00 94.25 114 LEU A N 1
ATOM 940 C CA . LEU A 1 114 ? 4.457 -0.646 9.114 1.00 94.25 114 LEU A CA 1
ATOM 941 C C . LEU A 1 114 ? 5.333 -1.681 8.417 1.00 94.25 114 LEU A C 1
ATOM 943 O O . LEU A 1 114 ? 5.260 -1.830 7.196 1.00 94.25 114 LEU A O 1
ATOM 947 N N . TYR A 1 115 ? 6.104 -2.421 9.207 1.00 92.38 115 TYR A N 1
ATOM 948 C CA . TYR A 1 115 ? 6.973 -3.498 8.740 1.00 92.38 115 TYR A CA 1
ATOM 949 C C . TYR A 1 115 ? 6.614 -4.819 9.421 1.00 92.38 115 TYR A C 1
ATOM 951 O O . TYR A 1 115 ? 6.042 -4.831 10.513 1.00 92.38 115 TYR A O 1
ATOM 959 N N . ASP A 1 116 ? 6.947 -5.931 8.768 1.00 93.00 116 ASP A N 1
ATOM 960 C CA . ASP A 1 116 ? 6.843 -7.289 9.310 1.00 93.00 116 ASP A CA 1
ATOM 961 C C . ASP A 1 116 ? 5.500 -7.570 10.015 1.00 93.00 116 ASP A C 1
ATOM 963 O O . ASP A 1 116 ? 4.423 -7.454 9.423 1.00 93.00 116 ASP A O 1
ATOM 967 N N . ALA A 1 117 ? 5.544 -7.929 11.303 1.00 95.81 117 ALA A N 1
ATOM 968 C CA . ALA A 1 117 ? 4.358 -8.213 12.100 1.00 95.81 117 ALA A CA 1
ATOM 969 C C . ALA A 1 117 ? 3.416 -7.006 12.208 1.00 95.81 117 ALA A C 1
ATOM 971 O O . ALA A 1 117 ? 2.206 -7.194 12.133 1.00 95.81 117 ALA A O 1
ATOM 972 N N . ALA A 1 118 ? 3.945 -5.783 12.311 1.00 95.88 118 ALA A N 1
ATOM 973 C CA . ALA A 1 118 ? 3.125 -4.577 12.390 1.00 95.88 118 ALA A CA 1
ATOM 974 C C . ALA A 1 118 ? 2.383 -4.309 11.071 1.00 95.88 118 ALA A C 1
ATOM 976 O O . ALA A 1 118 ? 1.225 -3.893 11.095 1.00 95.88 118 ALA A O 1
ATOM 977 N N . TYR A 1 119 ? 3.011 -4.598 9.923 1.00 96.44 119 TYR A N 1
ATOM 978 C CA . TYR A 1 119 ? 2.358 -4.509 8.611 1.00 96.44 119 TYR A CA 1
ATOM 979 C C . TYR A 1 119 ? 1.161 -5.456 8.530 1.00 96.44 119 TYR A C 1
ATOM 981 O O . TYR A 1 119 ? 0.034 -5.040 8.249 1.00 96.44 119 TYR A O 1
ATOM 989 N N . ARG A 1 120 ? 1.400 -6.726 8.862 1.00 97.19 120 ARG A N 1
ATOM 990 C CA . ARG A 1 120 ? 0.372 -7.765 8.871 1.00 97.19 120 ARG A CA 1
ATOM 991 C C . ARG A 1 120 ? -0.745 -7.471 9.876 1.00 97.19 120 ARG A C 1
ATOM 993 O O . ARG A 1 120 ? -1.918 -7.575 9.530 1.00 97.19 120 ARG A O 1
ATOM 1000 N N . GLU A 1 121 ? -0.411 -7.057 11.096 1.00 96.88 121 GLU A N 1
ATOM 1001 C CA . GLU A 1 121 ? -1.406 -6.665 12.099 1.00 96.88 121 GLU A CA 1
ATOM 1002 C C . GLU A 1 121 ? -2.220 -5.448 11.660 1.00 96.88 121 GLU A C 1
ATOM 1004 O O . GLU A 1 121 ? -3.423 -5.400 11.911 1.00 96.88 121 GLU A O 1
ATOM 1009 N N . GLY A 1 122 ? -1.602 -4.491 10.961 1.00 96.69 122 GLY A N 1
ATOM 1010 C CA . GLY A 1 122 ? -2.311 -3.375 10.341 1.00 96.69 122 GLY A CA 1
ATOM 1011 C C . GLY A 1 122 ? -3.414 -3.854 9.397 1.00 96.69 122 GLY A C 1
ATOM 1012 O O . GLY A 1 122 ? -4.532 -3.338 9.454 1.00 96.69 122 GLY A O 1
ATOM 1013 N N . ILE A 1 123 ? -3.139 -4.891 8.599 1.00 97.88 123 ILE A N 1
ATOM 1014 C CA . ILE A 1 123 ? -4.136 -5.516 7.719 1.00 97.88 123 ILE A CA 1
ATOM 1015 C C . ILE A 1 123 ? -5.245 -6.195 8.532 1.00 97.88 123 ILE A C 1
ATOM 1017 O O . ILE A 1 123 ? -6.430 -5.970 8.276 1.00 97.88 123 ILE A O 1
ATOM 1021 N N . TRP A 1 124 ? -4.887 -7.007 9.530 1.00 97.94 124 TRP A N 1
ATOM 1022 C CA . TRP A 1 124 ? -5.854 -7.755 10.346 1.00 97.94 124 TRP A CA 1
ATOM 1023 C C . TRP A 1 124 ? -6.783 -6.862 11.165 1.00 97.94 124 TRP A C 1
ATOM 1025 O O . TRP A 1 124 ? -7.960 -7.181 11.329 1.00 97.94 124 TRP A O 1
ATOM 1035 N N . ARG A 1 125 ? -6.265 -5.738 11.669 1.00 97.31 125 ARG A N 1
ATOM 1036 C CA . ARG A 1 125 ? -7.028 -4.748 12.442 1.00 97.31 125 ARG A CA 1
ATOM 1037 C C . ARG A 1 125 ? -7.944 -3.893 11.570 1.00 97.31 125 ARG A C 1
ATOM 1039 O O . ARG A 1 125 ? -8.717 -3.111 12.111 1.00 97.31 125 ARG A O 1
ATOM 1046 N N . SER A 1 126 ? -7.873 -4.023 10.250 1.00 97.62 126 SER A N 1
ATOM 1047 C CA . SER A 1 126 ? -8.686 -3.244 9.321 1.00 97.62 126 SER A CA 1
ATOM 1048 C C . SER A 1 126 ? -9.942 -3.999 8.906 1.00 97.62 126 SER A C 1
ATOM 1050 O O . SER A 1 126 ? -9.878 -5.185 8.571 1.00 97.62 126 SER A O 1
ATOM 1052 N N . LYS A 1 127 ? -11.094 -3.321 8.910 1.00 97.88 127 LYS A N 1
ATOM 1053 C CA . LYS A 1 127 ? -12.338 -3.854 8.340 1.00 97.88 127 LYS A CA 1
ATOM 1054 C C . LYS A 1 127 ? -12.306 -3.821 6.824 1.00 97.88 127 LYS A C 1
ATOM 1056 O O . LYS A 1 127 ? -12.735 -4.785 6.209 1.00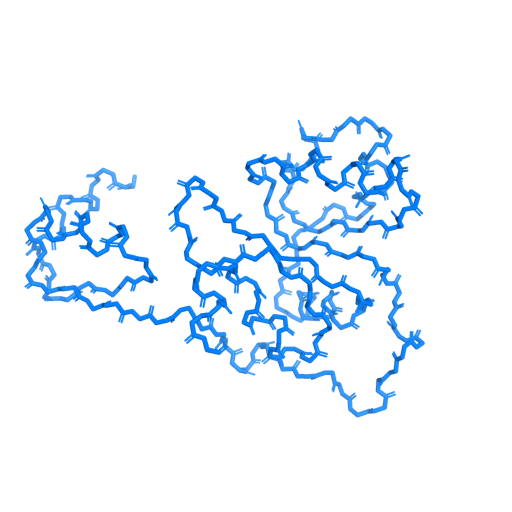 97.88 127 LYS A O 1
ATOM 1061 N N . ILE A 1 128 ? -11.761 -2.758 6.233 1.00 98.31 128 ILE A N 1
ATOM 1062 C CA . ILE A 1 128 ? -11.555 -2.626 4.789 1.00 98.31 128 ILE A CA 1
ATOM 1063 C C . ILE A 1 128 ? -10.117 -2.180 4.537 1.00 98.31 128 ILE A C 1
ATOM 1065 O O . ILE A 1 128 ? -9.696 -1.143 5.040 1.00 98.31 128 ILE A O 1
ATOM 1069 N N . ASN A 1 129 ? -9.376 -2.937 3.729 1.00 98.56 129 ASN A N 1
ATOM 1070 C CA . ASN A 1 129 ? -8.039 -2.566 3.276 1.00 98.56 129 ASN A CA 1
ATOM 1071 C C . ASN A 1 129 ? -8.105 -2.093 1.822 1.00 98.56 129 ASN A C 1
ATOM 1073 O O . ASN A 1 129 ? -8.462 -2.865 0.928 1.00 98.56 129 ASN A O 1
ATOM 1077 N N . LEU A 1 130 ? -7.745 -0.834 1.584 1.00 98.44 130 LEU A N 1
ATOM 1078 C CA . LEU A 1 130 ? -7.685 -0.250 0.250 1.00 98.44 130 LEU A CA 1
ATOM 1079 C C . LEU A 1 130 ? -6.376 -0.607 -0.453 1.00 98.44 130 LEU A C 1
ATOM 1081 O O . LEU A 1 130 ? -5.296 -0.584 0.142 1.00 98.44 130 LEU A O 1
ATOM 1085 N N . SER A 1 131 ? -6.463 -0.870 -1.755 1.00 97.12 131 SER A N 1
ATOM 1086 C CA . SER A 1 131 ? -5.300 -1.085 -2.614 1.00 97.12 131 SER A CA 1
ATOM 1087 C C . SER A 1 131 ? -5.492 -0.402 -3.966 1.00 97.12 131 SER A C 1
ATOM 1089 O O . SER A 1 131 ? -6.532 -0.554 -4.599 1.00 97.12 131 SER A O 1
ATOM 1091 N N . PHE A 1 132 ? -4.485 0.338 -4.423 1.00 96.75 132 PHE A N 1
ATOM 1092 C CA . PHE A 1 132 ? -4.534 1.091 -5.681 1.00 96.75 132 PHE A CA 1
ATOM 1093 C C . PHE A 1 132 ? -3.453 0.610 -6.638 1.00 96.75 132 PHE A C 1
ATOM 1095 O O . PHE A 1 132 ? -2.403 0.123 -6.200 1.00 96.75 132 PHE A O 1
ATOM 1102 N N . LEU A 1 133 ? -3.677 0.817 -7.933 1.00 95.25 133 LEU A N 1
ATOM 1103 C CA . LEU A 1 133 ? -2.589 0.760 -8.898 1.00 95.25 133 LEU A CA 1
ATOM 1104 C C . LEU A 1 133 ? -1.624 1.922 -8.649 1.00 95.25 133 LEU A C 1
ATOM 1106 O O . LEU A 1 133 ? -1.977 2.957 -8.069 1.00 95.25 133 LEU A O 1
ATOM 1110 N N . THR A 1 134 ? -0.371 1.754 -9.061 1.00 93.56 134 THR A N 1
ATOM 1111 C CA . THR A 1 134 ? 0.531 2.893 -9.249 1.00 93.56 134 THR A CA 1
ATOM 1112 C C . THR A 1 134 ? 0.553 3.190 -10.738 1.00 93.56 134 THR A C 1
ATOM 1114 O O . THR A 1 134 ? 1.263 2.537 -11.504 1.00 93.56 134 THR A O 1
ATOM 1117 N N . HIS A 1 135 ? -0.252 4.161 -11.161 1.00 91.94 135 HIS A N 1
ATOM 1118 C CA . HIS A 1 135 ? -0.435 4.482 -12.578 1.00 91.94 135 HIS A CA 1
ATOM 1119 C C . HIS A 1 135 ? 0.873 4.953 -13.207 1.00 91.94 135 HIS A C 1
ATOM 1121 O O . HIS A 1 135 ? 1.212 4.537 -14.313 1.00 91.94 135 HIS A O 1
ATOM 1127 N N . GLY A 1 136 ? 1.676 5.721 -12.461 1.00 88.44 136 GLY A N 1
ATOM 1128 C CA . GLY A 1 136 ? 3.015 6.128 -12.893 1.00 88.44 136 GLY A CA 1
ATOM 1129 C C . GLY A 1 136 ? 3.979 4.963 -13.166 1.00 88.44 136 GLY A C 1
ATOM 1130 O O . GLY A 1 136 ? 4.898 5.114 -13.967 1.00 88.44 136 GLY A O 1
ATOM 1131 N N . ASN A 1 137 ? 3.755 3.793 -12.555 1.00 88.50 137 ASN A N 1
ATOM 1132 C CA . ASN A 1 137 ? 4.529 2.576 -12.820 1.00 88.50 137 ASN A CA 1
ATOM 1133 C C . ASN A 1 137 ? 3.901 1.680 -13.894 1.00 88.50 137 ASN A C 1
ATOM 1135 O O . ASN A 1 137 ? 4.535 0.696 -14.283 1.00 88.50 137 ASN A O 1
ATOM 1139 N N . GLN A 1 138 ? 2.688 2.004 -14.354 1.00 91.31 138 GLN A N 1
ATOM 1140 C CA . GLN A 1 138 ? 1.873 1.159 -15.228 1.00 91.31 138 GLN A CA 1
ATOM 1141 C C . GLN A 1 138 ? 1.695 -0.250 -14.642 1.00 91.31 138 GLN A C 1
ATOM 1143 O O . GLN A 1 138 ? 1.903 -1.258 -15.316 1.00 91.31 138 GLN A O 1
ATOM 1148 N N . ASP A 1 139 ? 1.366 -0.309 -13.350 1.00 92.31 139 ASP A N 1
ATOM 1149 C CA . ASP A 1 139 ? 1.094 -1.571 -12.668 1.00 92.31 139 ASP A CA 1
ATOM 1150 C C . ASP A 1 139 ? -0.188 -2.214 -13.224 1.00 92.31 139 ASP A C 1
ATOM 1152 O O . ASP A 1 139 ? -1.232 -1.573 -13.328 1.00 92.31 139 ASP A O 1
ATOM 1156 N N . GLU A 1 140 ? -0.128 -3.509 -13.531 1.00 92.75 140 GLU A N 1
ATOM 1157 C CA . GLU A 1 140 ? -1.289 -4.290 -13.991 1.00 92.75 140 GLU A CA 1
ATOM 1158 C C . GLU A 1 140 ? -2.174 -4.743 -12.815 1.00 92.75 140 GLU A C 1
ATOM 1160 O O . GLU A 1 140 ? -3.387 -4.930 -12.951 1.00 92.75 140 GLU A O 1
ATOM 1165 N N . TYR A 1 141 ? -1.558 -4.879 -11.637 1.00 93.94 141 TYR A N 1
ATOM 1166 C CA . TYR A 1 141 ? -2.177 -5.318 -10.393 1.00 93.94 141 TYR A CA 1
ATOM 1167 C C . TYR A 1 141 ? -1.825 -4.363 -9.262 1.00 93.94 141 TYR A C 1
ATOM 1169 O O . TYR A 1 141 ? -0.690 -3.902 -9.135 1.00 93.94 141 TYR A O 1
ATOM 1177 N N . ALA A 1 142 ? -2.777 -4.137 -8.364 1.00 94.19 142 ALA A N 1
ATOM 1178 C CA . ALA A 1 142 ? -2.496 -3.428 -7.126 1.00 94.19 142 ALA A CA 1
ATOM 1179 C C . ALA A 1 142 ? -1.660 -4.357 -6.234 1.00 94.19 142 ALA A C 1
ATOM 1181 O O . ALA A 1 142 ? -2.211 -5.295 -5.670 1.00 94.19 142 ALA A O 1
ATOM 1182 N N . HIS A 1 143 ? -0.342 -4.157 -6.130 1.00 91.12 143 HIS A N 1
ATOM 1183 C CA . HIS A 1 143 ? 0.584 -5.119 -5.498 1.00 91.12 143 HIS A CA 1
ATOM 1184 C C . HIS A 1 143 ? 0.100 -5.598 -4.120 1.00 91.12 143 HIS A C 1
ATOM 1186 O O . HIS A 1 143 ? 0.060 -6.794 -3.840 1.00 91.12 143 HIS A O 1
ATOM 1192 N N . LYS A 1 144 ? -0.383 -4.670 -3.289 1.00 93.62 144 LYS A N 1
ATOM 1193 C CA . LYS A 1 144 ? -0.846 -4.978 -1.930 1.00 93.62 144 LYS A CA 1
ATOM 1194 C C . LYS A 1 144 ? -2.072 -5.898 -1.877 1.00 93.62 144 LYS A C 1
ATOM 1196 O O . LYS A 1 144 ? -2.341 -6.463 -0.826 1.00 93.62 144 LYS A O 1
ATOM 1201 N N . SER A 1 145 ? -2.788 -6.102 -2.983 1.00 95.62 145 SER A N 1
ATOM 1202 C CA . SER A 1 145 ? -3.902 -7.058 -3.061 1.00 95.62 145 SER A CA 1
ATOM 1203 C C . SER A 1 145 ? -3.500 -8.485 -2.682 1.00 95.62 145 SER A C 1
ATOM 1205 O O . SER A 1 145 ? -4.215 -9.125 -1.916 1.00 95.62 145 SER A O 1
ATOM 1207 N N . PHE A 1 146 ? -2.346 -8.961 -3.159 1.00 95.19 146 PHE A N 1
ATOM 1208 C CA . PHE A 1 146 ? -1.853 -10.312 -2.887 1.00 95.19 146 PHE A CA 1
ATOM 1209 C C . PHE A 1 146 ? -1.513 -10.486 -1.407 1.00 95.19 146 PHE A C 1
ATOM 1211 O O . PHE A 1 146 ? -1.889 -11.480 -0.792 1.00 95.19 146 PHE A O 1
ATOM 1218 N N . GLU A 1 147 ? -0.854 -9.486 -0.824 1.00 97.44 147 GLU A N 1
ATOM 1219 C CA . GLU A 1 147 ? -0.488 -9.465 0.592 1.00 97.44 147 GLU A CA 1
ATOM 1220 C C . GLU A 1 147 ? -1.733 -9.393 1.495 1.00 97.44 147 GLU A C 1
ATOM 1222 O O . GLU A 1 147 ? -1.852 -10.160 2.447 1.00 97.44 147 GLU A O 1
ATOM 1227 N N . ILE A 1 148 ? -2.701 -8.523 1.176 1.00 97.94 148 ILE A N 1
ATOM 1228 C CA . ILE A 1 148 ? -3.955 -8.379 1.935 1.00 97.94 148 ILE A CA 1
ATOM 1229 C C . ILE A 1 148 ? -4.779 -9.670 1.884 1.00 97.94 148 ILE A C 1
ATOM 1231 O O . ILE A 1 148 ? -5.266 -10.125 2.922 1.00 97.94 148 ILE A O 1
ATOM 1235 N N . ALA A 1 149 ? -4.914 -10.269 0.696 1.00 96.62 149 ALA A N 1
ATOM 1236 C CA . ALA A 1 149 ? -5.646 -11.517 0.515 1.00 96.62 149 ALA A CA 1
ATOM 1237 C C . ALA A 1 149 ? -4.986 -12.674 1.283 1.00 96.62 149 ALA A C 1
ATOM 1239 O O . ALA A 1 149 ? -5.674 -13.409 1.990 1.00 96.62 149 ALA A O 1
ATOM 1240 N N . ALA A 1 150 ? -3.655 -12.797 1.219 1.00 97.12 150 ALA A N 1
ATOM 1241 C CA . ALA A 1 150 ? -2.900 -13.793 1.984 1.00 97.12 150 ALA A CA 1
ATOM 1242 C C . ALA A 1 150 ? -3.057 -13.622 3.502 1.00 97.12 150 ALA A C 1
ATOM 1244 O O . ALA A 1 150 ? -3.145 -14.600 4.244 1.00 97.12 150 ALA A O 1
ATOM 1245 N N . CYS A 1 151 ? -3.157 -12.376 3.966 1.00 97.88 151 CYS A N 1
ATOM 1246 C CA . CYS A 1 151 ? -3.424 -12.047 5.362 1.00 97.88 151 CYS A CA 1
ATOM 1247 C C . CYS A 1 151 ? -4.877 -12.308 5.801 1.00 97.88 151 CYS A C 1
ATOM 1249 O O . CYS A 1 151 ? -5.206 -12.050 6.958 1.00 97.88 151 CYS A O 1
ATOM 1251 N N . GLY A 1 152 ? -5.763 -12.783 4.916 1.00 96.12 152 GLY A N 1
ATOM 1252 C CA . GLY A 1 152 ? -7.183 -12.989 5.223 1.00 96.12 152 GLY A CA 1
ATOM 1253 C C . GLY A 1 152 ? -7.945 -11.688 5.509 1.00 96.12 152 GLY A C 1
ATOM 1254 O O . GLY A 1 152 ? -8.963 -11.700 6.202 1.00 96.12 152 GLY A O 1
ATOM 1255 N N . GLY A 1 153 ? -7.432 -10.550 5.033 1.00 96.50 153 GLY A N 1
ATOM 1256 C CA . GLY A 1 153 ? -8.083 -9.251 5.165 1.00 96.50 153 GLY A CA 1
ATOM 1257 C C . GLY A 1 153 ? -9.150 -9.038 4.093 1.00 96.50 153 GLY A C 1
ATOM 1258 O O . GLY A 1 153 ? -9.051 -9.563 2.985 1.00 96.50 153 GLY A O 1
ATOM 1259 N N . PHE A 1 154 ? -10.156 -8.215 4.394 1.00 97.19 154 PHE A N 1
ATOM 1260 C CA . PHE A 1 154 ? -11.070 -7.742 3.359 1.00 97.19 154 PHE A CA 1
ATOM 1261 C C . PHE A 1 154 ? -10.340 -6.728 2.473 1.00 97.19 154 PHE A C 1
ATOM 1263 O O . PHE A 1 154 ? -9.875 -5.690 2.957 1.00 97.19 154 PHE A O 1
ATOM 1270 N N . LEU A 1 155 ? -10.235 -7.047 1.186 1.00 97.88 155 LEU A N 1
ATOM 1271 C CA . LEU A 1 155 ? -9.590 -6.231 0.166 1.00 97.88 155 LEU A CA 1
ATOM 1272 C C . LEU A 1 155 ? -10.642 -5.456 -0.630 1.00 97.88 155 LEU A C 1
ATOM 1274 O O . LEU A 1 155 ? -11.546 -6.056 -1.206 1.00 97.88 155 LEU A O 1
ATOM 1278 N N . LEU A 1 156 ? -10.453 -4.144 -0.753 1.00 97.94 156 LEU A N 1
ATOM 1279 C CA . LEU A 1 156 ? -11.115 -3.329 -1.765 1.00 97.94 156 LEU A CA 1
ATOM 1280 C C . LEU A 1 156 ? -10.046 -2.698 -2.662 1.00 97.94 156 LEU A C 1
ATOM 1282 O O . LEU A 1 156 ? -9.348 -1.764 -2.264 1.00 97.94 156 LEU A O 1
ATOM 1286 N N . ALA A 1 157 ? -9.888 -3.252 -3.862 1.00 96.38 157 ALA A N 1
ATOM 1287 C CA . ALA A 1 157 ? -8.875 -2.821 -4.815 1.00 96.38 157 ALA A CA 1
ATOM 1288 C C . ALA A 1 157 ? -9.475 -1.999 -5.960 1.00 96.38 157 ALA A C 1
ATOM 1290 O O . ALA A 1 157 ? -10.607 -2.233 -6.388 1.00 96.38 157 ALA A O 1
ATOM 1291 N N . GLU A 1 158 ? -8.683 -1.072 -6.495 1.00 95.38 158 GLU A N 1
ATOM 1292 C CA . GLU A 1 158 ? -8.961 -0.444 -7.784 1.00 95.38 158 GLU A CA 1
ATOM 1293 C C . GLU A 1 158 ? -9.119 -1.513 -8.874 1.00 95.38 158 GLU A C 1
ATOM 1295 O O . GLU A 1 158 ? -8.291 -2.418 -9.012 1.00 95.38 158 GLU A O 1
ATOM 1300 N N . ARG A 1 159 ? -10.197 -1.412 -9.658 1.00 94.19 159 ARG A N 1
ATOM 1301 C CA . ARG A 1 159 ? -10.471 -2.354 -10.742 1.00 94.19 159 ARG A CA 1
ATOM 1302 C C . ARG A 1 159 ? -9.430 -2.188 -11.849 1.00 94.19 159 ARG A C 1
ATOM 1304 O O . ARG A 1 159 ? -9.287 -1.101 -12.396 1.00 94.19 159 ARG A O 1
ATOM 1311 N N . SER A 1 160 ? -8.776 -3.281 -12.233 1.00 92.56 160 SER A N 1
ATOM 1312 C CA . SER A 1 160 ? -7.804 -3.309 -13.331 1.00 92.56 160 SER A CA 1
ATOM 1313 C C . SER A 1 160 ? -8.089 -4.453 -14.306 1.00 92.56 160 SER A C 1
ATOM 1315 O O . SER A 1 160 ? -8.860 -5.368 -13.997 1.00 92.56 160 SER A O 1
ATOM 1317 N N . ALA A 1 161 ? -7.469 -4.398 -15.489 1.00 91.12 161 ALA A N 1
ATOM 1318 C CA . ALA A 1 161 ? -7.482 -5.517 -16.430 1.00 91.12 161 ALA A CA 1
ATOM 1319 C C . ALA A 1 161 ? -6.850 -6.762 -15.791 1.00 91.12 161 ALA A C 1
ATOM 1321 O O . ALA A 1 161 ? -7.504 -7.798 -15.751 1.00 91.12 161 ALA A O 1
ATOM 1322 N N . GLY A 1 162 ? -5.675 -6.620 -15.161 1.00 90.38 162 GLY A N 1
ATOM 1323 C CA . GLY A 1 162 ? -5.005 -7.722 -14.467 1.00 90.38 162 GLY A CA 1
ATOM 1324 C C . GLY A 1 162 ? -5.894 -8.394 -13.416 1.00 90.38 162 GLY A C 1
ATOM 1325 O O . GLY A 1 162 ? -6.011 -9.617 -13.400 1.00 90.38 162 GLY A O 1
ATOM 1326 N N . HIS A 1 163 ? -6.605 -7.614 -12.592 1.00 91.62 163 HIS A N 1
ATOM 1327 C CA . HIS A 1 163 ? -7.563 -8.138 -11.605 1.00 91.62 163 HIS A CA 1
ATOM 1328 C C . HIS A 1 163 ? -8.818 -8.773 -12.217 1.00 91.62 163 HIS A C 1
ATOM 1330 O O . HIS A 1 163 ? -9.530 -9.482 -11.517 1.00 91.62 163 HIS A O 1
ATOM 1336 N N . SER A 1 164 ? -9.121 -8.506 -13.490 1.00 91.31 164 SER A N 1
ATOM 1337 C CA . SER A 1 164 ? -10.290 -9.057 -14.193 1.00 91.31 164 SER A CA 1
ATOM 1338 C C . SER A 1 164 ? -9.973 -10.322 -14.997 1.00 91.31 164 SER A C 1
ATOM 1340 O O . SER A 1 164 ? -10.892 -10.950 -15.516 1.00 91.31 164 SER A O 1
ATOM 1342 N N . GLU A 1 165 ? -8.698 -10.678 -15.153 1.00 84.31 165 GLU A N 1
ATOM 1343 C CA . GLU A 1 165 ? -8.262 -11.795 -16.001 1.00 84.31 165 GLU A CA 1
ATOM 1344 C C . GLU A 1 165 ? -8.465 -13.180 -15.366 1.00 84.31 165 GLU A C 1
ATOM 1346 O O . GLU A 1 165 ? -8.160 -14.188 -16.009 1.00 84.31 165 GLU A O 1
ATOM 1351 N N . ARG A 1 166 ? -8.975 -13.264 -14.129 1.00 55.12 166 ARG A N 1
ATOM 1352 C CA . ARG A 1 166 ? -9.232 -14.525 -13.415 1.00 55.12 166 ARG A CA 1
ATOM 1353 C C . ARG A 1 166 ? -10.450 -14.446 -12.509 1.00 55.12 166 ARG A C 1
ATOM 1355 O O . ARG A 1 166 ? -10.538 -13.466 -11.741 1.00 55.12 166 ARG A O 1
#

Secondary structure (DSSP, 8-state):
-HHHHHHHGGG-S-EEESSHHHHHHHHTTT-S-EEE------TTTS-PPPTT--GGG--EEEEEES---TTHHHHHHHHHHHH---EEEES-GGGGGTS-HHHHHHH-SS-----HHHHHHHHHTEEEEEE---GGGT-SS-THHHHHHHTTPPEEE---HHHH--

Solvent-accessible surface area (backbone atoms only — not comparable to full-atom values): 9498 Å² total; per-residue (Å²): 112,68,77,62,54,62,72,47,39,56,78,41,75,68,44,80,34,70,35,71,68,54,43,54,55,39,52,77,50,55,30,73,34,71,44,83,43,80,86,78,63,56,67,96,67,34,46,56,72,65,91,87,74,54,76,88,64,32,82,33,59,32,30,37,77,53,73,74,54,86,63,49,44,61,53,55,46,42,42,33,73,77,66,72,40,64,43,42,45,32,20,57,77,67,46,67,78,60,36,56,77,67,51,32,61,65,28,37,75,62,86,38,66,61,55,69,70,52,34,47,48,56,43,53,20,19,61,32,36,51,29,56,56,48,71,95,74,58,47,54,53,33,69,60,48,50,38,34,52,45,23,66,26,47,72,51,62,61,90,40,70,56,65,64,76,111

Organism: NCBI:txid410659

Mean predicted aligned error: 3.7 Å

pLDDT: mean 94.7, std 5.23, range [55.12, 98.56]

Sequence (166 aa):
GFRLYVRTIPEYDVHVQQRDVSVAEYLARDARRVVKVQTAFEPSVHFPPPAGWSDKERTREVSFIGTPYDERAQFLTDLWRKYDLPVTISGPRIWARKLDREALAALYPEPDELYDAAYREGIWRSKINLSFLTHGNQDEYAHKSFEIAACGGFLLAERSAGHSER

Nearest PDB structures (foldseek):
  8fbx-assembly2_B  TM=5.897E-01  e=1.815E-03  Variovorax paradoxus
  7by8-assembly1_D  TM=4.399E-01  e=7.240E-02  Geobacillus stearothermophilus
  6uut-assembly1_B  TM=3.822E-01  e=1.910E-01  Acinetobacter baumannii
  2fjk-assembly1_D  TM=3.309E-01  e=2.639E-01  Thermus caldophilus
  5kin-assembly1_D  TM=3.385E-01  e=7.427E-01  Streptococcus pneumoniae TIGR4

Foldseek 3Di:
DVVVVLLCQLVDCEAEDADPVVQVVSVVSNRNYYHHDHQADDLVQFAEDDPPQDLVLQQAEEEEAEDPADCNLVVQLCCCPVVVTQYEYEYAPCSVVSDDPVCCVRHHVDHHHQDGPRVLSRLSSYQEYEFEDRVVVVDQDRSCVNRSVRHVGHYDYDDGPSVVPD

InterPro domains:
  IPR055259 Spore protein YkvP/CgeB, glycosyl transferase-like domain [PF13524] (72-165)

Radius of gyration: 18.17 Å; Cα contacts (8 Å, |Δi|>4): 273; chains: 1; bounding box: 44×39×44 Å